Protein AF-A0A7S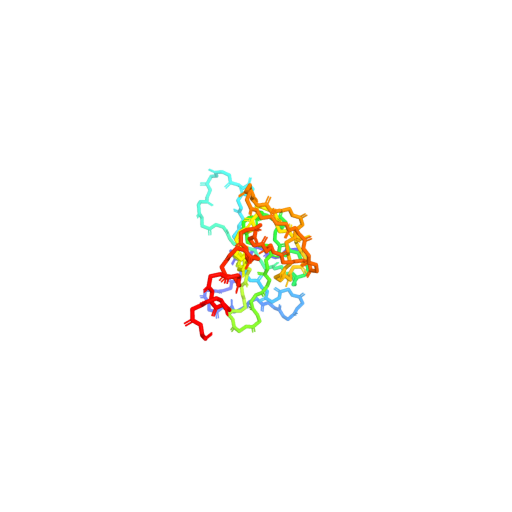2DCC2-F1 (afdb_monomer_lite)

InterPro domains:
  IPR006212 Furin-like repeat [SM00261] (55-104)
  IPR006212 Furin-like repeat [cd00064] (64-94)
  IPR009030 Growth factor receptor cysteine-rich domain superfamily [SSF57184] (12-93)

Organism: NCBI:txid327968

Sequence (107 aa):
PVNAMQVTPYQSCPDECPFWLHDLSDNVSTCLFQCVRSQDCGALDPNASVSDPVGMFCRPCRVEGCKTCFGHGTDKCSACRLGYVLADGRCLSKYRQLWRGVYTLAL

Radius of gyration: 18.33 Å; chains: 1; bounding box: 44×40×46 Å

Secondary structure (DSSP, 8-state):
-EEGGGS-TTPPPPTTS-EEEE--S-TT-TT-EEEE-GGGTTSS-TT--EEETTTTEEE----TTEEEE--TTS--EEEEPTTEEEETTEEEETTHHHHHHHHHH--

Structure (mmCIF, N/CA/C/O backbone):
data_AF-A0A7S2DCC2-F1
#
_entry.id   AF-A0A7S2DCC2-F1
#
loop_
_atom_site.group_PDB
_atom_site.id
_atom_site.type_symbol
_atom_site.label_atom_id
_atom_site.label_alt_id
_atom_site.label_comp_id
_atom_site.label_asym_id
_atom_site.label_entity_id
_atom_site.label_seq_id
_atom_site.pdbx_PDB_ins_code
_atom_site.Cartn_x
_atom_site.Cartn_y
_atom_site.Cartn_z
_atom_site.occupancy
_atom_site.B_iso_or_equiv
_atom_site.auth_seq_id
_atom_site.auth_comp_id
_atom_site.auth_asym_id
_atom_site.auth_atom_id
_atom_site.pdbx_PDB_model_num
ATOM 1 N N . PRO A 1 1 ? -17.024 6.879 8.571 1.00 53.31 1 PRO A N 1
ATOM 2 C CA . PRO A 1 1 ? -15.798 6.337 9.202 1.00 53.31 1 PRO A CA 1
ATOM 3 C C . PRO A 1 1 ? -15.995 6.353 10.720 1.00 53.31 1 PRO A C 1
ATOM 5 O O . PRO A 1 1 ? -16.472 7.367 11.223 1.00 53.31 1 PRO A O 1
ATOM 8 N N . VAL A 1 2 ? -15.716 5.256 11.426 1.00 57.16 2 VAL A N 1
ATOM 9 C CA . VAL A 1 2 ? -15.847 5.198 12.895 1.00 57.16 2 VAL A CA 1
ATOM 10 C C . VAL A 1 2 ? -14.463 5.261 13.533 1.00 57.16 2 VAL A C 1
ATOM 12 O O . VAL A 1 2 ? -13.566 4.510 13.144 1.00 57.16 2 VAL A O 1
ATOM 15 N N . ASN A 1 3 ? -14.270 6.187 14.476 1.00 60.91 3 ASN A N 1
ATOM 16 C CA . ASN A 1 3 ? -12.997 6.342 15.179 1.00 60.91 3 ASN A CA 1
ATOM 17 C C . ASN A 1 3 ? -12.782 5.168 16.132 1.00 60.91 3 ASN A C 1
ATOM 19 O O . ASN A 1 3 ? -13.659 4.861 16.938 1.00 60.91 3 ASN A O 1
ATOM 23 N N . ALA A 1 4 ? -11.598 4.551 16.091 1.00 55.22 4 ALA A N 1
ATOM 24 C CA . ALA A 1 4 ? -11.276 3.399 16.932 1.00 55.22 4 ALA A CA 1
ATOM 25 C C . ALA A 1 4 ? -11.367 3.698 18.436 1.00 55.22 4 ALA A C 1
ATOM 27 O O . ALA A 1 4 ? -11.626 2.794 19.220 1.00 55.22 4 ALA A O 1
ATOM 28 N N . MET A 1 5 ? -11.233 4.963 18.856 1.00 54.66 5 MET A N 1
ATOM 29 C CA . MET A 1 5 ? -11.446 5.364 20.256 1.00 54.66 5 MET A CA 1
ATOM 30 C C . MET A 1 5 ? -12.892 5.170 20.747 1.00 54.66 5 MET A C 1
ATOM 32 O O . MET A 1 5 ? -13.129 5.177 21.950 1.00 54.66 5 MET A O 1
ATOM 36 N N . GLN A 1 6 ? -13.860 5.011 19.841 1.00 58.19 6 GLN A N 1
ATOM 37 C CA . GLN A 1 6 ? -15.261 4.722 20.171 1.00 58.19 6 GLN A CA 1
ATOM 38 C C . GLN A 1 6 ? -15.557 3.214 20.186 1.00 58.19 6 GLN A C 1
ATOM 40 O O . GLN A 1 6 ? -16.677 2.807 20.491 1.00 58.19 6 GLN A O 1
ATOM 45 N N . VAL A 1 7 ? -14.560 2.388 19.857 1.00 58.34 7 VAL A N 1
ATOM 46 C CA . VAL A 1 7 ? -14.641 0.930 19.812 1.00 58.34 7 VAL A CA 1
ATOM 47 C C . VAL A 1 7 ? -14.007 0.392 21.097 1.00 58.34 7 VAL A C 1
ATOM 49 O O . VAL A 1 7 ? -12.945 0.844 21.520 1.00 58.34 7 VAL A O 1
ATOM 52 N N . THR A 1 8 ? -14.684 -0.532 21.781 1.00 55.62 8 THR A N 1
ATOM 53 C CA . THR A 1 8 ? -14.156 -1.109 23.031 1.00 55.62 8 THR A CA 1
ATOM 54 C C . THR A 1 8 ? -12.783 -1.770 22.797 1.00 55.62 8 THR A C 1
ATOM 56 O O . THR A 1 8 ? -12.539 -2.252 21.691 1.00 55.62 8 THR A O 1
ATOM 59 N N . PRO A 1 9 ? -11.894 -1.870 23.810 1.00 54.97 9 PRO A N 1
ATOM 60 C CA . PRO A 1 9 ? -10.500 -2.332 23.654 1.00 54.97 9 PRO A CA 1
ATOM 61 C C . PRO A 1 9 ? -10.303 -3.734 23.042 1.00 54.97 9 PRO A C 1
ATOM 63 O O . PRO A 1 9 ? -9.172 -4.139 22.796 1.00 54.97 9 PRO A O 1
ATOM 66 N N . TYR A 1 10 ? -11.390 -4.484 22.838 1.00 54.59 10 TYR A N 1
ATOM 67 C CA . TYR A 1 10 ? -11.420 -5.863 22.352 1.00 54.59 10 TYR A CA 1
ATOM 68 C C . TYR A 1 10 ? -12.189 -6.042 21.037 1.00 54.59 10 TYR A C 1
ATOM 70 O O . TYR A 1 10 ? -12.289 -7.168 20.551 1.00 54.59 10 TYR A O 1
ATOM 78 N N . GLN A 1 11 ? -12.764 -4.984 20.461 1.00 66.62 11 GLN A N 1
ATOM 79 C CA . GLN A 1 11 ? -13.605 -5.130 19.278 1.00 66.62 11 GLN A CA 1
ATOM 80 C C . GLN A 1 11 ? -12.819 -4.953 17.979 1.00 66.62 11 GLN A C 1
ATOM 82 O O . GLN A 1 11 ? -12.201 -3.922 17.718 1.00 66.62 11 GLN A O 1
ATOM 87 N N . SER A 1 12 ? -12.904 -5.979 17.134 1.00 78.88 12 SER A N 1
ATOM 88 C CA . SER A 1 12 ? -12.673 -5.872 15.698 1.00 78.88 12 SER A CA 1
ATOM 89 C C . SER A 1 12 ? -13.595 -4.806 15.094 1.00 78.88 12 SER A C 1
ATOM 91 O O . SER A 1 12 ? -14.674 -4.534 15.625 1.00 78.88 12 SER A O 1
ATOM 93 N N . CYS A 1 13 ? -13.181 -4.203 13.981 1.00 86.62 13 CYS A N 1
ATOM 94 C CA . CYS A 1 13 ? -14.035 -3.272 13.252 1.00 86.62 13 CYS A CA 1
ATOM 95 C C . CYS A 1 13 ? -15.350 -3.950 12.807 1.00 86.62 13 CYS A C 1
ATOM 97 O O . CYS A 1 13 ? -15.356 -5.161 12.572 1.00 86.62 13 CYS A O 1
ATOM 99 N N . PRO A 1 14 ? -16.460 -3.198 12.683 1.00 88.44 14 PRO A N 1
ATOM 100 C CA . PRO A 1 14 ? -17.742 -3.755 12.253 1.00 88.44 14 PRO A CA 1
ATOM 101 C C . PRO A 1 14 ? -17.695 -4.214 10.790 1.00 88.44 14 PRO A C 1
ATOM 103 O O . PRO A 1 14 ? -16.918 -3.685 9.994 1.00 88.44 14 PRO A O 1
ATOM 106 N N . ASP A 1 15 ? -18.595 -5.127 10.413 1.00 88.50 15 ASP A N 1
ATOM 107 C CA . ASP A 1 15 ? -18.632 -5.744 9.075 1.00 88.50 15 ASP A CA 1
ATOM 108 C C . ASP A 1 15 ? -18.771 -4.736 7.921 1.00 88.50 15 ASP A C 1
ATOM 110 O O . ASP A 1 15 ? -18.325 -4.997 6.804 1.00 88.50 15 ASP A O 1
ATOM 114 N N . GLU A 1 16 ? -19.362 -3.564 8.174 1.00 89.44 16 GLU A N 1
ATOM 115 C CA . GLU A 1 16 ? -19.492 -2.500 7.172 1.00 89.44 16 GLU A CA 1
ATOM 116 C C . GLU A 1 16 ? -18.144 -1.848 6.818 1.00 89.44 16 GLU A C 1
ATOM 118 O O . GLU A 1 16 ? -17.947 -1.393 5.692 1.00 89.44 16 GLU A O 1
ATOM 123 N N . CYS A 1 17 ? -17.196 -1.802 7.756 1.00 90.44 17 CYS A N 1
ATOM 124 C CA . CYS A 1 17 ? -15.868 -1.223 7.553 1.00 90.44 17 CYS A CA 1
ATOM 125 C C . CYS A 1 17 ? -14.801 -2.029 8.308 1.00 90.44 17 CYS A C 1
ATOM 127 O O . CYS A 1 17 ? -14.206 -1.524 9.253 1.00 90.44 17 CYS A O 1
ATOM 129 N N . PRO A 1 18 ? -14.536 -3.284 7.908 1.00 91.69 18 PRO A N 1
ATOM 130 C CA . PRO A 1 18 ? -13.864 -4.256 8.767 1.00 91.69 18 PRO A CA 1
ATOM 131 C C . PRO A 1 18 ? -12.343 -4.063 8.874 1.00 91.69 18 PRO A C 1
ATOM 133 O O 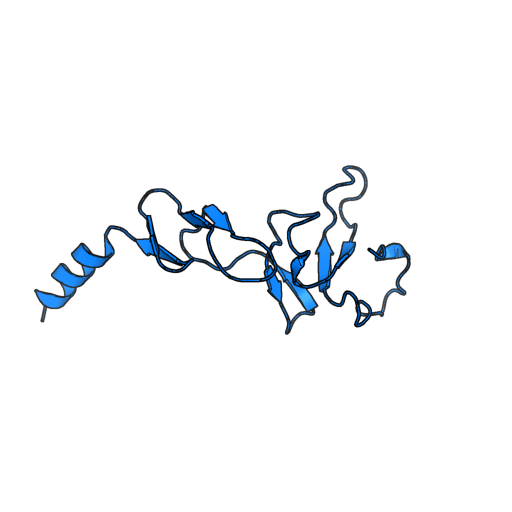. PRO A 1 18 ? -11.694 -4.811 9.599 1.00 91.69 18 PRO A O 1
ATOM 136 N N . PHE A 1 19 ? -11.753 -3.085 8.176 1.00 91.94 19 PHE A N 1
ATOM 137 C CA . PHE A 1 19 ? -10.301 -2.914 8.114 1.00 91.94 19 PHE A CA 1
ATOM 138 C C . PHE A 1 19 ? -9.811 -1.780 9.008 1.00 91.94 19 PHE A C 1
ATOM 140 O O . PHE A 1 19 ? -10.287 -0.651 8.911 1.00 91.94 19 PHE A O 1
ATOM 147 N N . TRP A 1 20 ? -8.784 -2.062 9.805 1.00 91.19 20 TRP A N 1
ATOM 148 C CA . TRP A 1 20 ? -8.040 -1.053 10.556 1.00 91.19 20 TRP A CA 1
ATOM 149 C C . TRP A 1 20 ? -7.105 -0.243 9.653 1.00 91.19 20 TRP A C 1
ATOM 151 O O . TRP A 1 20 ? -6.264 -0.814 8.959 1.00 91.19 20 TRP A O 1
ATOM 161 N N . LEU A 1 21 ? -7.197 1.084 9.705 1.00 90.44 21 LEU A N 1
ATOM 162 C CA . LEU A 1 21 ? -6.281 2.013 9.044 1.00 90.44 21 LEU A CA 1
ATOM 163 C C . LEU A 1 21 ? -5.714 2.994 10.072 1.00 90.44 21 LEU A C 1
ATOM 165 O O . LEU A 1 21 ? -6.458 3.523 10.894 1.00 90.44 21 LEU A O 1
ATOM 169 N N . HIS A 1 22 ? -4.406 3.236 10.030 1.00 88.00 22 HIS A N 1
ATOM 170 C CA . HIS A 1 22 ? -3.779 4.284 10.831 1.00 88.00 22 HIS A CA 1
ATOM 171 C C . HIS A 1 22 ? -4.173 5.659 10.277 1.00 88.00 22 HIS A C 1
ATOM 173 O O . HIS A 1 22 ? -4.114 5.885 9.068 1.00 88.00 22 HIS A O 1
ATOM 179 N N . ASP A 1 23 ? -4.601 6.561 11.151 1.00 86.44 23 ASP A N 1
ATOM 180 C CA . ASP A 1 23 ? -5.004 7.911 10.784 1.00 86.44 23 ASP A CA 1
ATOM 181 C C . ASP A 1 23 ? -3.833 8.878 10.996 1.00 86.44 23 ASP A C 1
ATOM 183 O O . ASP A 1 23 ? -3.515 9.260 12.120 1.00 86.44 23 ASP A O 1
ATOM 187 N N . LEU A 1 24 ? -3.179 9.259 9.895 1.00 82.69 24 LEU A N 1
ATOM 188 C CA . LEU A 1 24 ? -2.078 10.227 9.891 1.00 82.69 24 LEU A CA 1
ATOM 189 C C . LEU A 1 24 ? -2.556 11.682 9.749 1.00 82.69 24 LEU A C 1
ATOM 191 O O . LEU A 1 24 ? -1.723 12.579 9.620 1.00 82.69 24 LEU A O 1
ATOM 195 N N . SER A 1 25 ? -3.869 11.939 9.716 1.00 75.12 25 SER A N 1
ATOM 196 C CA . SER A 1 25 ? -4.397 13.292 9.498 1.00 75.12 25 SER A CA 1
ATOM 197 C C . SER A 1 25 ? -4.232 14.208 10.714 1.00 75.12 25 SER A C 1
ATOM 199 O O . SER A 1 25 ? -4.129 15.427 10.552 1.00 75.12 25 SER A O 1
ATOM 201 N N . ASP A 1 26 ? -4.146 13.636 11.917 1.00 68.50 26 ASP A N 1
ATOM 202 C CA . ASP A 1 26 ? -3.978 14.379 13.160 1.00 68.50 26 ASP A CA 1
ATOM 203 C C . ASP A 1 26 ? -2.532 14.265 13.675 1.00 68.50 26 ASP A C 1
ATOM 205 O O . ASP A 1 26 ? -2.095 13.232 14.182 1.00 68.50 26 ASP A O 1
ATOM 209 N N . ASN A 1 27 ? -1.767 15.355 13.554 1.00 63.34 27 ASN A N 1
ATOM 210 C CA . ASN A 1 27 ? -0.350 15.428 13.942 1.00 63.34 27 ASN A CA 1
ATOM 211 C C . ASN A 1 27 ? -0.124 15.402 15.470 1.00 63.34 27 ASN A C 1
ATOM 213 O O . ASN A 1 27 ? 1.015 15.525 15.922 1.00 63.34 27 ASN A O 1
ATOM 217 N N . VAL A 1 28 ? -1.191 15.302 16.269 1.00 62.44 28 VAL A N 1
ATOM 218 C CA . VAL A 1 28 ? -1.143 15.392 17.737 1.00 62.44 28 VAL A CA 1
ATOM 219 C C . VAL A 1 28 ? -1.148 14.015 18.413 1.00 62.44 28 VAL A C 1
ATOM 221 O O . VAL A 1 28 ? -0.595 13.873 19.504 1.00 62.44 28 VAL A O 1
ATOM 224 N N . SER A 1 29 ? -1.700 12.979 17.773 1.00 62.59 29 SER A N 1
ATOM 225 C CA . SER A 1 29 ? -1.854 11.643 18.373 1.00 62.59 29 SER A CA 1
ATOM 226 C C . SER A 1 29 ? -1.341 10.534 17.457 1.00 62.59 29 SER A C 1
ATOM 228 O O . SER A 1 29 ? -2.045 10.048 16.581 1.00 62.59 29 SER A O 1
ATOM 230 N N . THR A 1 30 ? -0.127 10.058 17.732 1.00 62.66 30 THR A N 1
ATOM 231 C CA . THR A 1 30 ? 0.630 9.047 16.966 1.00 62.66 30 THR A CA 1
ATOM 232 C C . THR A 1 30 ? 0.022 7.633 16.931 1.00 62.66 30 THR A C 1
ATOM 234 O O . THR A 1 30 ? 0.658 6.715 16.424 1.00 62.66 30 THR A O 1
ATOM 237 N N . CYS A 1 31 ? -1.165 7.429 17.507 1.00 72.31 31 CYS A N 1
ATOM 238 C CA . CYS A 1 31 ? -1.800 6.117 17.679 1.00 72.31 31 CYS A CA 1
ATOM 239 C C . CYS A 1 31 ? -3.298 6.136 17.321 1.00 72.31 31 CYS A C 1
ATOM 241 O O . CYS A 1 31 ? -4.082 5.385 17.906 1.00 72.31 31 CYS A O 1
ATOM 243 N N . LEU A 1 32 ? -3.728 7.026 16.424 1.00 81.12 32 LEU A N 1
ATOM 244 C CA . LEU A 1 32 ? -5.118 7.072 15.974 1.00 81.12 32 LEU A CA 1
ATOM 245 C C . LEU A 1 32 ? -5.361 6.033 14.889 1.00 81.12 32 LEU A C 1
ATOM 247 O O . LEU A 1 32 ? -4.634 5.950 13.907 1.00 81.12 32 LEU A O 1
ATOM 251 N N . PHE A 1 33 ? -6.427 5.264 15.041 1.00 84.88 33 PHE A N 1
ATOM 252 C CA . PHE A 1 33 ? -6.856 4.322 14.025 1.00 84.88 33 PHE A CA 1
ATOM 253 C C . PHE A 1 33 ? -8.327 4.532 13.699 1.00 84.88 33 PHE A C 1
ATOM 255 O O . PHE A 1 33 ? -9.122 4.983 14.530 1.00 84.88 33 PHE A O 1
ATOM 262 N N . GLN A 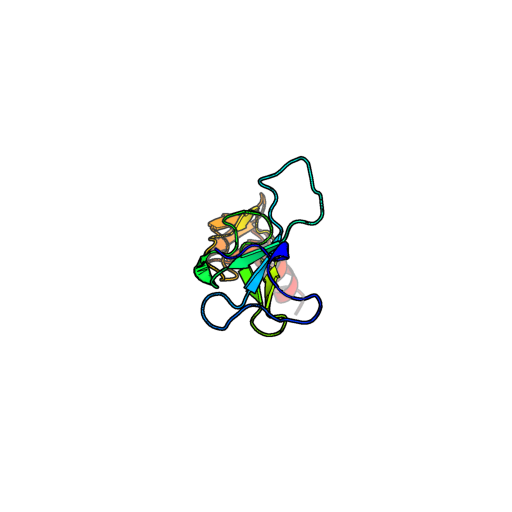1 34 ? -8.694 4.167 12.482 1.00 87.44 34 GLN A N 1
ATOM 263 C CA . GLN A 1 34 ? -10.043 4.291 11.976 1.00 87.44 34 GLN A CA 1
ATOM 264 C C . GLN A 1 34 ? -10.431 3.031 11.210 1.00 87.44 34 GLN A C 1
ATOM 266 O O . GLN A 1 34 ? -9.627 2.460 10.472 1.00 87.44 34 GLN A O 1
ATOM 271 N N . CYS A 1 35 ? -11.678 2.604 11.387 1.00 90.12 35 CYS A N 1
ATOM 272 C CA . CYS A 1 35 ? -12.241 1.501 10.623 1.00 90.12 35 CYS A CA 1
ATOM 273 C C . CYS A 1 35 ? -12.689 1.998 9.242 1.00 90.12 35 CYS A C 1
ATOM 275 O O . CYS A 1 35 ? -13.432 2.983 9.131 1.00 90.12 35 CYS A O 1
ATOM 277 N N . VAL A 1 36 ? -12.242 1.315 8.189 1.00 91.38 36 VAL A N 1
ATOM 278 C CA . VAL A 1 36 ? -12.489 1.677 6.788 1.00 91.38 36 VAL A CA 1
ATOM 279 C C . VAL A 1 36 ? -12.935 0.470 5.960 1.00 91.38 36 VAL A C 1
ATOM 281 O O . VAL A 1 36 ? -12.757 -0.689 6.342 1.00 91.38 36 VAL A O 1
ATOM 284 N N . ARG A 1 37 ? -13.546 0.729 4.799 1.00 93.31 37 ARG A N 1
ATOM 285 C CA . ARG A 1 37 ? -13.838 -0.323 3.813 1.00 93.31 37 ARG A CA 1
ATOM 286 C C . ARG A 1 37 ? -12.566 -0.707 3.067 1.00 93.31 37 ARG A C 1
ATOM 288 O O . ARG A 1 37 ? -11.630 0.081 2.971 1.00 93.31 37 ARG A O 1
ATOM 295 N N . SER A 1 38 ? -12.577 -1.880 2.437 1.00 91.75 38 SER A N 1
ATOM 296 C CA . SER A 1 38 ? -11.455 -2.367 1.620 1.00 91.75 38 SER A CA 1
ATOM 297 C C . SER A 1 38 ? -10.973 -1.338 0.588 1.00 91.75 38 SER A C 1
ATOM 299 O O . SER A 1 38 ? -9.773 -1.145 0.416 1.00 91.75 38 SER A O 1
ATOM 301 N N . GLN A 1 39 ? -11.899 -0.660 -0.100 1.00 90.62 39 GLN A N 1
ATOM 302 C CA . GLN A 1 39 ? -11.559 0.336 -1.124 1.00 90.62 39 GLN A CA 1
ATOM 303 C C . GLN A 1 39 ? -11.024 1.667 -0.575 1.00 90.62 39 GLN A C 1
ATOM 305 O O . GLN A 1 39 ? -10.502 2.467 -1.350 1.00 90.62 39 GLN A O 1
ATOM 310 N N . ASP A 1 40 ? -11.181 1.901 0.728 1.00 92.00 40 ASP A N 1
ATOM 311 C CA . ASP A 1 40 ? -10.835 3.154 1.399 1.00 92.00 40 ASP A CA 1
ATOM 312 C C . ASP A 1 40 ? -9.445 3.069 2.071 1.00 92.00 40 ASP A C 1
ATOM 314 O O . ASP A 1 40 ? -8.949 4.064 2.602 1.00 92.00 40 ASP A O 1
ATOM 318 N N . CYS A 1 41 ? -8.770 1.910 2.016 1.00 91.69 41 CYS A N 1
ATOM 319 C CA . CYS A 1 41 ? -7.353 1.819 2.368 1.00 91.69 41 CYS A CA 1
ATOM 320 C C . CYS A 1 41 ? -6.539 2.821 1.531 1.00 91.69 41 CYS A C 1
ATOM 322 O O . CYS A 1 41 ? -6.671 2.883 0.306 1.00 91.69 41 CYS A O 1
ATOM 324 N N . GLY A 1 42 ? -5.670 3.591 2.188 1.00 89.69 42 GLY A N 1
ATOM 325 C CA . GLY A 1 42 ? -4.890 4.658 1.557 1.00 89.69 42 GLY A CA 1
ATOM 326 C C . GLY A 1 42 ? -5.455 6.066 1.753 1.00 89.69 42 GLY A C 1
ATOM 327 O O . GLY A 1 42 ? -4.749 7.028 1.469 1.00 89.69 42 GLY A O 1
ATOM 328 N N . ALA A 1 43 ? -6.699 6.206 2.233 1.00 89.56 43 ALA A N 1
ATOM 329 C CA . ALA A 1 43 ? -7.353 7.511 2.363 1.00 89.56 43 ALA A CA 1
ATOM 330 C C . ALA A 1 43 ? -6.736 8.401 3.456 1.00 89.56 43 ALA A C 1
ATOM 332 O O . ALA A 1 43 ? -6.623 9.608 3.263 1.00 89.56 43 ALA A O 1
ATOM 333 N N . LEU A 1 44 ? -6.336 7.803 4.584 1.00 88.38 44 LEU A N 1
ATOM 334 C CA . LEU A 1 44 ? -5.743 8.505 5.736 1.00 88.38 44 LEU A CA 1
ATOM 335 C C . LEU A 1 44 ? -4.243 8.235 5.888 1.00 88.38 44 LEU A C 1
ATOM 337 O O . LEU A 1 44 ? -3.512 9.082 6.386 1.00 88.38 44 LEU A O 1
ATOM 341 N N . ASP A 1 45 ? -3.783 7.073 5.425 1.00 88.94 45 ASP A N 1
ATOM 342 C CA . ASP A 1 45 ? -2.367 6.726 5.325 1.00 88.94 45 ASP A CA 1
ATOM 343 C C . ASP A 1 45 ? -2.073 6.211 3.908 1.00 88.94 45 ASP A C 1
ATOM 345 O O . ASP A 1 45 ? -2.357 5.046 3.609 1.00 88.94 45 ASP A O 1
ATOM 349 N N . PRO A 1 46 ? -1.479 7.041 3.026 1.00 87.75 46 PRO A N 1
ATOM 350 C CA . PRO A 1 46 ? -1.136 6.653 1.657 1.00 87.75 46 PRO A CA 1
ATOM 351 C C . PRO A 1 46 ? -0.207 5.433 1.562 1.00 87.75 46 PRO A C 1
ATOM 353 O O . PRO A 1 46 ? -0.186 4.750 0.532 1.00 87.75 46 PRO A O 1
ATOM 356 N N . ASN A 1 47 ? 0.560 5.137 2.618 1.00 88.00 47 ASN A N 1
ATOM 357 C CA . ASN A 1 47 ? 1.438 3.973 2.658 1.00 88.00 47 ASN A CA 1
ATOM 358 C C . ASN A 1 47 ? 0.676 2.680 2.965 1.00 88.00 47 ASN A C 1
ATOM 360 O O . ASN A 1 47 ? 1.173 1.614 2.615 1.00 88.00 47 ASN A O 1
ATOM 364 N N . ALA A 1 48 ? -0.525 2.749 3.542 1.00 91.12 48 ALA A N 1
ATOM 365 C CA . ALA A 1 48 ? -1.382 1.611 3.869 1.00 91.12 48 ALA A CA 1
ATOM 366 C C . ALA A 1 48 ? -2.573 1.507 2.893 1.00 91.12 48 ALA A C 1
ATOM 368 O O . ALA A 1 48 ? -3.737 1.628 3.268 1.00 91.12 48 ALA A O 1
ATOM 369 N N . SER A 1 49 ? -2.280 1.302 1.606 1.00 92.19 49 SER A N 1
ATOM 370 C CA . SER A 1 49 ? -3.259 1.386 0.506 1.00 92.19 49 SER A CA 1
ATOM 371 C C . SER A 1 49 ? -3.915 0.062 0.084 1.00 92.19 49 SER A C 1
ATOM 373 O O . SER A 1 49 ? -4.763 0.052 -0.814 1.00 92.19 49 SER A O 1
ATOM 375 N N . VAL A 1 50 ? -3.550 -1.058 0.715 1.00 93.88 50 VAL A N 1
ATOM 376 C CA . VAL A 1 50 ? -4.039 -2.401 0.359 1.00 93.88 50 VAL A CA 1
ATOM 377 C C . VAL A 1 50 ? -4.724 -3.052 1.553 1.00 93.88 50 VAL A C 1
ATOM 379 O O . VAL A 1 50 ? -4.182 -3.015 2.647 1.00 93.88 50 VAL A O 1
ATOM 382 N N . SER A 1 51 ? -5.881 -3.680 1.365 1.00 93.69 51 SER A N 1
ATOM 383 C CA . SER A 1 51 ? -6.577 -4.394 2.436 1.00 93.69 51 SER A CA 1
ATOM 384 C C . SER A 1 51 ? -5.995 -5.800 2.623 1.00 93.69 51 SER A C 1
ATOM 386 O O . SER A 1 51 ? -5.685 -6.505 1.659 1.00 93.69 51 SER A O 1
ATOM 388 N N . ASP A 1 52 ? -5.810 -6.215 3.875 1.00 92.81 52 ASP A N 1
ATOM 389 C CA . ASP A 1 52 ? -5.419 -7.573 4.248 1.00 92.81 52 ASP A CA 1
ATOM 390 C C . ASP A 1 52 ? -6.634 -8.310 4.839 1.00 92.81 52 ASP A C 1
ATOM 392 O O . ASP A 1 52 ? -6.996 -8.054 5.989 1.00 92.81 52 ASP A O 1
ATOM 396 N N . PRO A 1 53 ? -7.296 -9.206 4.081 1.00 90.62 53 PRO A N 1
ATOM 397 C CA . PRO A 1 53 ? -8.502 -9.895 4.544 1.00 90.62 53 PRO A CA 1
ATOM 398 C C . PRO A 1 53 ? -8.228 -10.953 5.621 1.00 90.62 53 PRO A C 1
ATOM 400 O O . PRO A 1 53 ? -9.172 -11.454 6.223 1.00 90.62 53 PRO A O 1
ATOM 403 N N . VAL A 1 54 ? -6.963 -11.320 5.861 1.00 90.44 54 VAL A N 1
ATOM 404 C CA . VAL A 1 54 ? -6.587 -12.263 6.925 1.00 90.44 54 VAL A CA 1
ATOM 405 C C . VAL A 1 54 ? -6.372 -11.508 8.230 1.00 90.44 54 VAL A C 1
ATOM 407 O O . VAL A 1 54 ? -6.853 -11.926 9.278 1.00 90.44 54 VAL A O 1
ATOM 410 N N . GLY A 1 55 ? -5.651 -10.389 8.161 1.00 88.62 55 GLY A N 1
ATOM 411 C CA . GLY A 1 55 ? -5.354 -9.564 9.328 1.00 88.62 55 GLY A CA 1
ATOM 412 C C . GLY A 1 55 ? -6.435 -8.544 9.691 1.00 88.62 55 GLY A C 1
ATOM 413 O O . GLY A 1 55 ? -6.389 -7.999 10.789 1.00 88.62 55 GLY A O 1
ATOM 414 N N . MET A 1 56 ? -7.382 -8.268 8.789 1.00 91.81 56 MET A N 1
ATOM 415 C CA . MET A 1 56 ? -8.396 -7.215 8.933 1.00 91.81 56 MET A CA 1
ATOM 416 C C . MET A 1 56 ? -7.787 -5.815 9.143 1.00 91.81 56 MET A C 1
ATOM 418 O O . MET A 1 56 ? -8.278 -5.002 9.926 1.00 91.81 56 MET A O 1
ATOM 422 N N . PHE A 1 57 ? -6.702 -5.506 8.427 1.00 92.12 57 PHE A N 1
ATOM 423 C CA . PHE A 1 57 ? -6.049 -4.192 8.452 1.00 92.12 57 PHE A CA 1
ATOM 424 C C . PHE A 1 57 ? -5.602 -3.744 7.057 1.00 92.12 57 PHE A C 1
ATOM 426 O O . PHE A 1 57 ? -5.444 -4.554 6.143 1.00 92.12 57 PHE A O 1
ATOM 433 N N . CYS A 1 58 ? -5.399 -2.443 6.882 1.00 92.81 58 CYS A N 1
ATOM 434 C CA . CYS A 1 58 ? -4.789 -1.867 5.695 1.00 92.81 58 CYS A CA 1
ATOM 435 C C . CYS A 1 58 ? -3.263 -1.918 5.819 1.00 92.81 58 CYS A C 1
ATOM 437 O O . CYS A 1 58 ? -2.680 -1.497 6.817 1.00 92.81 58 CYS A O 1
ATOM 439 N N . ARG A 1 59 ? -2.598 -2.421 4.786 1.00 93.00 59 ARG A N 1
ATOM 440 C CA . ARG A 1 59 ? -1.158 -2.646 4.731 1.00 93.00 59 ARG A CA 1
ATOM 441 C C . ARG A 1 59 ? -0.511 -1.947 3.540 1.00 93.00 59 ARG A C 1
ATOM 443 O O . ARG A 1 59 ? -1.191 -1.597 2.568 1.00 93.00 59 ARG A O 1
ATOM 450 N N . PRO A 1 60 ? 0.824 -1.836 3.554 1.00 90.81 60 PRO A N 1
ATOM 451 C CA . PRO A 1 60 ? 1.567 -1.487 2.367 1.00 90.81 60 PRO A CA 1
ATOM 452 C C . PRO A 1 60 ? 1.382 -2.493 1.242 1.00 90.81 60 PRO A C 1
ATOM 454 O O . PRO A 1 60 ? 1.262 -3.711 1.423 1.00 90.81 60 PRO A O 1
ATOM 457 N N . CYS A 1 61 ? 1.388 -1.925 0.053 1.00 90.75 61 CYS A N 1
ATOM 458 C CA . CYS A 1 61 ? 1.367 -2.619 -1.212 1.00 90.75 61 CYS A CA 1
ATOM 459 C C . CYS A 1 61 ? 2.662 -3.416 -1.404 1.00 90.75 61 CYS A C 1
ATOM 461 O O . CYS A 1 61 ? 3.766 -2.876 -1.305 1.00 90.75 61 CYS A O 1
ATOM 463 N N . ARG A 1 62 ? 2.528 -4.715 -1.676 1.00 90.88 62 ARG A N 1
ATOM 464 C CA . ARG A 1 62 ? 3.648 -5.661 -1.787 1.00 90.88 62 ARG A CA 1
ATOM 465 C C . ARG A 1 62 ? 3.969 -5.951 -3.249 1.00 90.88 62 ARG A C 1
ATOM 467 O O . ARG A 1 62 ? 3.952 -7.096 -3.693 1.00 90.88 62 ARG A O 1
ATOM 474 N N . VAL A 1 63 ? 4.241 -4.895 -4.014 1.00 91.12 63 VAL A N 1
ATOM 475 C CA . VAL A 1 63 ? 4.679 -5.011 -5.409 1.00 91.12 63 VAL A CA 1
ATOM 476 C C . VAL A 1 63 ? 6.140 -4.593 -5.509 1.00 91.12 63 VAL A C 1
ATOM 478 O O . VAL A 1 63 ? 6.485 -3.427 -5.313 1.00 91.12 63 VAL A O 1
ATOM 481 N N . GLU A 1 64 ? 6.996 -5.555 -5.841 1.00 90.44 64 GLU A N 1
ATOM 482 C CA . GLU A 1 64 ? 8.428 -5.328 -6.035 1.00 90.44 64 GLU A CA 1
ATOM 483 C C . GLU A 1 64 ? 8.686 -4.207 -7.036 1.00 90.44 64 GLU A C 1
ATOM 485 O O . GLU A 1 64 ? 8.061 -4.156 -8.090 1.00 90.44 64 GLU A O 1
ATOM 490 N N . GLY A 1 65 ? 9.599 -3.292 -6.712 1.00 89.88 65 GLY A N 1
ATOM 491 C CA . GLY A 1 65 ? 9.924 -2.159 -7.583 1.00 89.88 65 GLY A CA 1
ATOM 492 C C . GLY A 1 65 ? 8.810 -1.116 -7.733 1.00 89.88 65 GLY A C 1
ATOM 493 O O . GLY A 1 65 ? 8.952 -0.204 -8.552 1.00 89.88 65 GLY A O 1
ATOM 494 N N . CYS A 1 66 ? 7.725 -1.198 -6.959 1.00 92.19 66 CYS A N 1
ATOM 495 C CA . CYS A 1 66 ? 6.660 -0.208 -7.008 1.00 92.19 66 CYS A CA 1
ATOM 496 C C . CYS A 1 66 ? 7.054 1.100 -6.304 1.00 92.19 66 CYS A C 1
ATOM 498 O O . CYS A 1 66 ? 7.691 1.114 -5.244 1.00 92.19 66 CYS A O 1
ATOM 500 N N . LYS A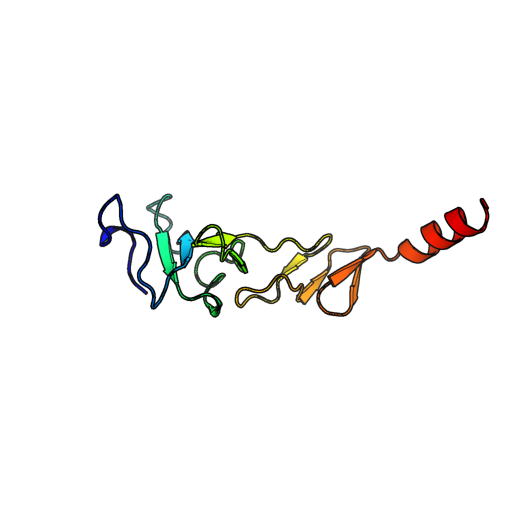 1 67 ? 6.716 2.225 -6.938 1.00 90.88 67 LYS A N 1
ATOM 501 C CA . LYS A 1 67 ? 6.884 3.579 -6.397 1.00 90.88 67 LYS A CA 1
ATOM 502 C C . LYS A 1 67 ? 5.557 4.128 -5.884 1.00 90.88 67 LYS A C 1
ATOM 504 O O . LYS A 1 67 ? 5.525 4.707 -4.807 1.00 90.88 67 LYS A O 1
ATOM 509 N N . THR A 1 68 ? 4.489 3.942 -6.651 1.00 88.50 68 THR A N 1
ATOM 510 C CA . THR A 1 68 ? 3.145 4.411 -6.311 1.00 88.50 68 THR A CA 1
ATOM 511 C C . THR A 1 68 ? 2.172 3.277 -6.552 1.00 88.50 68 THR A C 1
ATOM 513 O O . THR A 1 68 ? 2.157 2.703 -7.643 1.00 88.50 68 THR A O 1
ATOM 516 N N . CYS A 1 69 ? 1.380 2.941 -5.539 1.00 88.56 69 CYS A N 1
ATOM 517 C CA . CYS A 1 69 ? 0.356 1.920 -5.687 1.00 88.56 69 CYS A CA 1
ATOM 518 C C . CYS A 1 69 ? -0.933 2.502 -6.240 1.00 88.56 69 CYS A C 1
ATOM 520 O O . CYS A 1 69 ? -1.197 3.699 -6.149 1.00 88.56 69 CYS A O 1
ATOM 522 N N . PHE A 1 70 ? -1.699 1.635 -6.889 1.00 82.25 70 PHE A N 1
ATOM 523 C CA . PHE A 1 70 ? -2.946 1.993 -7.549 1.00 82.25 70 PHE A CA 1
ATOM 524 C C . PHE A 1 70 ? -4.021 2.424 -6.539 1.00 82.25 70 PHE A C 1
ATOM 526 O O . PHE A 1 70 ? -4.925 3.169 -6.896 1.00 82.25 70 PHE A O 1
ATOM 533 N N . GLY A 1 71 ? -3.889 1.994 -5.279 1.00 69.62 71 GLY A N 1
ATOM 534 C CA . GLY A 1 71 ? -4.886 2.220 -4.239 1.00 69.62 71 GLY A CA 1
ATOM 535 C C . GLY A 1 71 ? -6.064 1.252 -4.345 1.00 69.62 71 GLY A C 1
ATOM 536 O O . GLY A 1 71 ? -6.054 0.318 -5.152 1.00 69.62 71 GLY A O 1
ATOM 537 N N . HIS A 1 72 ? -7.080 1.481 -3.511 1.00 71.88 72 HIS A N 1
ATOM 538 C CA . HIS A 1 72 ? -8.348 0.740 -3.496 1.00 71.88 72 HIS A CA 1
ATOM 539 C C . HIS A 1 72 ? -8.270 -0.722 -3.044 1.00 71.88 72 HIS A C 1
ATOM 541 O O . HIS A 1 72 ? -9.042 -1.564 -3.504 1.00 71.88 72 HIS A O 1
ATOM 547 N N . GLY A 1 73 ? -7.348 -1.045 -2.138 1.00 76.31 73 GLY A N 1
ATOM 548 C CA . GLY A 1 73 ? -7.350 -2.357 -1.496 1.00 76.31 73 GLY A CA 1
ATOM 549 C C . GLY A 1 73 ? -6.716 -3.480 -2.324 1.00 76.31 73 GLY A C 1
ATOM 550 O O . GLY A 1 73 ? -6.859 -4.641 -1.963 1.00 76.31 73 GLY A O 1
ATOM 551 N N . THR A 1 74 ? -6.012 -3.179 -3.423 1.00 83.94 74 THR A N 1
ATOM 552 C CA . THR A 1 74 ? -5.403 -4.209 -4.290 1.00 83.94 74 THR A CA 1
ATOM 553 C C . THR A 1 74 ? -3.888 -4.057 -4.417 1.00 83.94 74 THR A C 1
ATOM 555 O O . THR A 1 74 ? -3.375 -2.943 -4.508 1.00 83.94 74 THR A O 1
ATOM 558 N N . ASP A 1 75 ? -3.156 -5.177 -4.490 1.00 88.50 75 ASP A N 1
ATOM 559 C CA . ASP A 1 75 ? -1.715 -5.187 -4.800 1.00 88.50 75 ASP A CA 1
ATOM 560 C C . ASP A 1 75 ? -1.471 -4.931 -6.291 1.00 88.50 75 ASP A C 1
ATOM 562 O O . ASP A 1 75 ? -1.091 -5.817 -7.063 1.00 88.50 75 ASP A O 1
ATOM 566 N N . LYS A 1 76 ? -1.713 -3.692 -6.709 1.00 90.12 76 LYS A N 1
ATOM 567 C CA . LYS A 1 76 ? -1.381 -3.203 -8.042 1.00 90.12 76 LYS A CA 1
ATOM 568 C C . LYS A 1 76 ? -0.566 -1.930 -7.933 1.00 90.12 76 LYS A C 1
ATOM 570 O O . LYS A 1 76 ? -0.836 -1.051 -7.118 1.00 90.12 76 LYS A O 1
ATOM 575 N N . CYS A 1 77 ? 0.424 -1.828 -8.802 1.00 91.50 77 CYS A N 1
ATOM 576 C CA . CYS A 1 77 ? 1.254 -0.653 -8.945 1.00 91.50 77 CYS A CA 1
ATOM 577 C C . CYS A 1 77 ? 0.714 0.259 -10.050 1.00 91.50 77 CYS A C 1
ATOM 579 O O . CYS A 1 77 ? 0.347 -0.223 -11.120 1.00 91.50 77 CYS A O 1
ATOM 581 N N . SER A 1 78 ? 0.689 1.568 -9.805 1.00 91.75 78 SER A N 1
ATOM 582 C CA . SER A 1 78 ? 0.387 2.593 -10.813 1.00 91.75 78 SER A CA 1
ATOM 583 C C . SER A 1 78 ? 1.656 3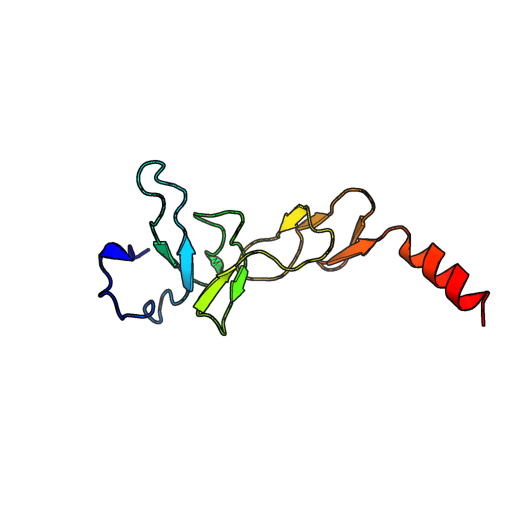.229 -11.381 1.00 91.75 78 SER A C 1
ATOM 585 O O . SER A 1 78 ? 1.671 3.629 -12.543 1.00 91.75 78 SER A O 1
ATOM 587 N N . ALA A 1 79 ? 2.746 3.278 -10.606 1.00 92.06 79 ALA A N 1
ATOM 588 C CA . ALA A 1 79 ? 4.032 3.791 -11.070 1.00 92.06 79 ALA A CA 1
ATOM 589 C C . ALA A 1 79 ? 5.212 3.006 -10.491 1.00 92.06 79 ALA A C 1
ATOM 591 O O . ALA A 1 79 ? 5.316 2.815 -9.280 1.00 92.06 79 ALA A O 1
ATOM 592 N N . CYS A 1 80 ? 6.146 2.604 -11.351 1.00 93.94 80 CYS A N 1
ATOM 593 C CA . CYS A 1 80 ? 7.340 1.854 -10.967 1.00 93.94 80 CYS A CA 1
ATOM 594 C C . CYS A 1 80 ? 8.541 2.758 -10.655 1.00 93.94 80 CYS A C 1
ATOM 596 O O . CYS A 1 80 ? 8.643 3.886 -11.142 1.00 93.94 80 CYS A O 1
ATOM 598 N N . ARG A 1 81 ? 9.486 2.246 -9.861 1.00 93.06 81 ARG A N 1
ATOM 599 C CA . ARG A 1 81 ? 10.792 2.880 -9.628 1.00 93.06 81 ARG A CA 1
ATOM 600 C C . ARG A 1 81 ? 11.659 2.832 -10.893 1.00 93.06 81 ARG A C 1
ATOM 602 O O . ARG A 1 81 ? 11.424 2.040 -11.808 1.00 93.06 81 ARG A O 1
ATOM 609 N N . LEU A 1 82 ? 12.696 3.671 -10.934 1.00 92.38 82 LEU A N 1
ATOM 610 C CA . LEU A 1 82 ? 13.695 3.647 -12.007 1.00 92.38 82 LEU A CA 1
ATOM 611 C C . LEU A 1 82 ? 14.301 2.242 -12.152 1.00 92.38 82 LEU A C 1
ATOM 613 O O . LEU A 1 82 ? 14.558 1.560 -11.164 1.00 92.38 82 LEU A O 1
ATOM 617 N N . GLY A 1 83 ? 14.506 1.807 -13.397 1.00 89.06 83 GLY A N 1
ATOM 618 C CA . GLY A 1 83 ? 14.984 0.454 -13.712 1.00 89.06 83 GLY A CA 1
ATOM 619 C C . GLY A 1 83 ? 13.883 -0.601 -13.876 1.00 89.06 83 GLY A C 1
ATOM 620 O O . GLY A 1 83 ? 14.189 -1.716 -14.293 1.00 89.06 83 GLY A O 1
ATOM 621 N N . TYR A 1 84 ? 12.615 -0.249 -13.643 1.00 92.38 84 TYR A N 1
ATOM 622 C CA . TYR A 1 84 ? 11.460 -1.123 -13.853 1.00 92.38 84 TYR A CA 1
ATOM 623 C C . TYR A 1 84 ? 10.536 -0.600 -14.966 1.00 92.38 84 TYR A C 1
ATOM 625 O O . TYR A 1 84 ? 10.582 0.575 -15.337 1.00 92.38 84 TYR A O 1
ATOM 633 N N . VAL A 1 85 ? 9.706 -1.487 -15.513 1.00 91.62 85 VAL A N 1
ATOM 634 C CA . VAL A 1 85 ? 8.650 -1.204 -16.495 1.00 91.62 85 VAL A CA 1
ATOM 635 C C . VAL A 1 85 ? 7.328 -1.704 -15.930 1.00 91.62 85 VAL A C 1
ATOM 637 O O . VAL A 1 85 ? 7.264 -2.824 -15.420 1.00 91.62 85 VAL A O 1
ATOM 640 N N . LEU A 1 86 ? 6.289 -0.872 -16.013 1.00 92.56 86 LEU A N 1
ATOM 641 C CA . LEU A 1 86 ? 4.944 -1.235 -15.584 1.00 92.56 86 LEU A CA 1
ATOM 642 C C . LEU A 1 86 ? 4.301 -2.177 -16.611 1.00 92.56 86 LEU A C 1
ATOM 644 O O . LEU A 1 86 ? 4.213 -1.835 -17.787 1.00 92.56 86 LEU A O 1
ATOM 648 N N . ALA A 1 87 ? 3.844 -3.339 -16.155 1.00 91.12 87 ALA A N 1
ATOM 649 C CA . ALA A 1 87 ? 3.091 -4.311 -16.940 1.00 91.12 87 ALA A CA 1
ATOM 650 C C . ALA A 1 87 ? 2.035 -4.968 -16.041 1.00 91.12 87 ALA A C 1
ATOM 652 O O . ALA A 1 87 ? 2.378 -5.532 -15.003 1.00 91.12 87 ALA A O 1
ATOM 653 N N . ASP A 1 88 ? 0.757 -4.862 -16.411 1.00 89.12 88 ASP A N 1
ATOM 654 C CA . ASP A 1 88 ? -0.384 -5.464 -15.697 1.00 89.12 88 ASP A CA 1
ATOM 655 C C . ASP A 1 88 ? -0.422 -5.176 -14.183 1.00 89.12 88 ASP A C 1
ATOM 657 O O . ASP A 1 88 ? -0.705 -6.045 -13.357 1.00 89.12 88 ASP A O 1
ATOM 661 N N . GLY A 1 89 ? -0.095 -3.941 -13.789 1.00 88.50 89 GLY A N 1
ATOM 662 C CA . GLY A 1 89 ? -0.047 -3.543 -12.378 1.00 88.50 89 GLY A CA 1
ATOM 663 C C . GLY A 1 89 ? 1.157 -4.099 -11.608 1.00 88.50 89 GLY A C 1
ATOM 664 O O . GLY A 1 89 ? 1.194 -4.004 -10.383 1.00 88.50 89 GLY A O 1
ATOM 665 N N . ARG A 1 90 ? 2.154 -4.663 -12.294 1.00 91.38 90 ARG A N 1
ATOM 666 C CA . ARG A 1 90 ? 3.419 -5.129 -11.717 1.00 91.38 90 ARG A CA 1
ATOM 667 C C . ARG A 1 90 ? 4.591 -4.371 -12.316 1.00 91.38 90 ARG A C 1
ATOM 669 O O . ARG A 1 90 ? 4.551 -3.934 -13.462 1.00 91.38 90 ARG A O 1
ATOM 676 N N . CYS A 1 91 ? 5.664 -4.258 -11.548 1.00 92.12 91 CYS A N 1
ATOM 677 C CA . CYS A 1 91 ? 6.901 -3.654 -12.015 1.00 92.12 91 CYS A CA 1
ATOM 678 C C . CYS A 1 91 ? 7.903 -4.749 -12.366 1.00 92.12 91 CYS A C 1
ATOM 680 O O . CYS A 1 91 ? 8.344 -5.516 -11.515 1.00 92.12 91 CYS A O 1
ATOM 682 N N . LEU A 1 92 ? 8.268 -4.826 -13.642 1.00 91.12 92 LEU A N 1
ATOM 683 C CA . LEU A 1 92 ? 9.239 -5.789 -14.148 1.00 91.12 92 LEU A CA 1
ATOM 684 C C . LEU A 1 92 ? 10.587 -5.105 -14.347 1.00 91.12 92 LEU A C 1
ATOM 686 O O . LEU A 1 92 ? 10.659 -4.050 -14.970 1.00 91.12 92 LEU A O 1
ATOM 690 N N . SER A 1 93 ? 11.665 -5.706 -13.843 1.00 88.75 93 SER A N 1
ATOM 691 C CA . SER A 1 93 ? 13.016 -5.178 -14.057 1.00 88.75 93 SER A CA 1
ATOM 692 C C . SER A 1 93 ? 13.347 -5.130 -15.552 1.00 88.75 93 SER A C 1
ATOM 694 O O . SER A 1 93 ? 13.187 -6.127 -16.262 1.00 88.75 93 SER A O 1
ATOM 696 N N . LYS A 1 94 ? 13.865 -3.990 -16.029 1.00 84.06 94 LYS A N 1
ATOM 697 C CA . LYS A 1 94 ? 14.333 -3.810 -17.417 1.00 84.06 94 LYS A CA 1
ATOM 698 C C . LYS A 1 94 ? 15.406 -4.831 -17.800 1.00 84.06 94 LYS A C 1
ATOM 700 O O . LYS A 1 94 ? 15.471 -5.268 -18.943 1.00 84.06 94 LYS A O 1
ATOM 705 N N . TYR A 1 95 ? 16.197 -5.270 -16.825 1.00 78.50 95 TYR A N 1
ATOM 706 C CA . TYR A 1 95 ? 17.289 -6.221 -17.018 1.00 78.50 95 TYR A CA 1
ATOM 707 C C . TYR A 1 95 ? 16.825 -7.687 -17.031 1.00 78.50 95 TYR A C 1
ATOM 709 O O . TYR A 1 95 ? 17.649 -8.586 -17.174 1.00 78.50 95 TYR A O 1
ATOM 717 N N . ARG A 1 96 ? 15.513 -7.964 -16.926 1.00 72.38 96 ARG A N 1
ATOM 718 C CA . ARG A 1 96 ? 14.961 -9.332 -16.962 1.00 72.38 96 ARG A CA 1
ATOM 719 C C . ARG A 1 96 ? 15.402 -10.115 -18.201 1.00 72.38 96 ARG A C 1
ATOM 721 O O . ARG A 1 96 ? 15.656 -11.311 -18.096 1.00 72.38 96 ARG A O 1
ATOM 728 N N . GLN A 1 97 ? 15.490 -9.456 -19.357 1.00 63.94 97 GLN A N 1
ATOM 729 C CA . GLN A 1 97 ? 15.899 -10.109 -20.605 1.00 63.94 97 GLN A CA 1
ATOM 730 C C . GLN A 1 97 ? 17.402 -10.407 -20.649 1.00 63.94 97 GLN A C 1
ATOM 732 O O . GLN A 1 97 ? 17.800 -11.416 -21.219 1.00 63.94 97 GLN A O 1
ATOM 737 N N . LEU A 1 98 ? 18.228 -9.590 -19.991 1.00 68.81 98 LEU A N 1
ATOM 738 C CA . LEU A 1 98 ? 19.669 -9.83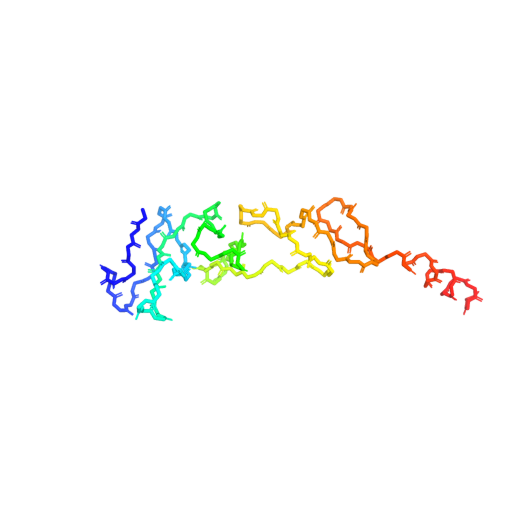3 -19.881 1.00 68.81 98 LEU A CA 1
ATOM 739 C C . LEU A 1 98 ? 19.950 -11.055 -19.005 1.00 68.81 98 LEU A C 1
ATOM 741 O O . LEU A 1 98 ? 20.708 -11.929 -19.409 1.00 68.81 98 LEU A O 1
ATOM 745 N N . TRP A 1 99 ? 19.253 -11.185 -17.872 1.00 64.50 99 TRP A N 1
ATOM 746 C CA . TRP A 1 99 ? 19.326 -12.398 -17.054 1.00 64.50 99 TRP A CA 1
ATOM 747 C C . TRP A 1 99 ? 18.812 -13.632 -17.801 1.00 64.50 99 TRP A C 1
ATOM 749 O O . TRP A 1 99 ? 19.459 -14.671 -17.758 1.00 64.50 99 TRP A O 1
ATOM 759 N N . ARG A 1 100 ? 17.699 -13.529 -18.545 1.00 64.31 100 ARG A N 1
ATOM 760 C CA . ARG A 1 100 ? 17.228 -14.631 -19.405 1.00 64.31 100 ARG A CA 1
ATOM 761 C C . ARG A 1 100 ? 18.275 -15.044 -20.439 1.00 64.31 100 ARG A C 1
ATOM 763 O O . ARG A 1 100 ? 18.465 -16.238 -20.628 1.00 64.31 100 ARG A O 1
ATOM 770 N N . GLY A 1 101 ? 18.965 -14.091 -21.064 1.00 68.69 101 GLY A N 1
ATOM 771 C CA . GLY A 1 101 ? 20.066 -14.359 -21.992 1.00 68.69 101 GLY A CA 1
ATOM 772 C C . GLY A 1 101 ? 21.233 -15.089 -21.325 1.00 68.69 101 GLY A C 1
ATOM 773 O O . GLY A 1 101 ? 21.679 -16.109 -21.831 1.00 68.69 101 GLY A O 1
ATOM 774 N N . VAL A 1 102 ? 21.669 -14.636 -20.146 1.00 74.62 102 VAL A N 1
ATOM 775 C CA . VAL A 1 102 ? 22.728 -15.309 -19.370 1.00 74.62 102 VAL A CA 1
ATOM 776 C C . VAL A 1 102 ? 22.330 -16.742 -19.010 1.00 74.62 102 VAL A C 1
ATOM 778 O O . VAL A 1 102 ? 23.113 -17.660 -19.219 1.00 74.62 102 VAL A O 1
ATOM 781 N N . TYR A 1 103 ? 21.105 -16.957 -18.524 1.00 69.69 103 TYR A N 1
ATOM 782 C CA . TYR A 1 103 ? 20.637 -18.294 -18.146 1.00 69.69 103 TYR A CA 1
ATOM 783 C C . TYR A 1 103 ? 20.374 -19.221 -19.339 1.00 69.69 103 TYR A C 1
ATOM 785 O O . TYR A 1 103 ? 20.444 -20.430 -19.172 1.00 69.69 103 TYR A O 1
ATOM 793 N N . THR A 1 104 ? 20.078 -18.689 -20.527 1.00 65.56 104 THR A N 1
ATOM 794 C CA . THR A 1 104 ? 19.883 -19.500 -21.746 1.00 65.56 104 THR A CA 1
ATOM 795 C C . THR A 1 104 ? 21.182 -19.778 -22.500 1.00 65.56 104 THR A C 1
ATOM 797 O O . THR A 1 104 ? 21.247 -20.775 -23.201 1.00 65.56 104 THR A O 1
ATOM 800 N N . LEU A 1 105 ? 22.215 -18.942 -22.346 1.00 60.22 105 LEU A N 1
ATOM 801 C CA . LEU A 1 105 ? 23.563 -19.176 -22.889 1.00 60.22 105 LEU A CA 1
ATOM 802 C C . LEU A 1 105 ? 24.453 -20.031 -21.971 1.00 60.22 105 LEU A C 1
ATOM 804 O O . LEU A 1 105 ? 25.500 -20.498 -22.407 1.00 60.22 105 LEU A O 1
ATOM 808 N N . ALA A 1 106 ? 24.063 -20.213 -20.707 1.00 57.97 106 ALA A N 1
ATOM 809 C CA . ALA A 1 106 ? 24.761 -21.051 -19.730 1.00 57.97 106 ALA A CA 1
ATOM 810 C C . ALA A 1 106 ? 24.177 -22.479 -19.605 1.00 57.97 106 ALA A C 1
ATOM 812 O O . ALA A 1 106 ? 24.504 -23.176 -18.644 1.00 57.97 106 ALA A O 1
ATOM 813 N N . LEU A 1 107 ? 23.314 -22.891 -20.544 1.00 51.59 107 LEU A N 1
ATOM 814 C CA . LEU A 1 107 ? 22.672 -24.209 -20.637 1.00 51.59 107 LEU A CA 1
ATOM 815 C C . LEU A 1 107 ? 23.032 -24.893 -21.959 1.00 51.59 107 LEU A C 1
ATOM 817 O O . LEU A 1 107 ? 22.991 -24.201 -23.000 1.00 51.59 107 LEU A O 1
#

pLDDT: mean 81.63, std 12.96, range [51.59, 93.94]

Foldseek 3Di:
DDKCVVPPPPDQDDPVQRAKDAAPPDPPDRGTIDGHHLQCQCVRPVQQQAADPVVRYGHGQDAPQADHAPGGRDNFGPDGHPQWDHDPRHTHGPCPVVVVVVVVVVD